Protein AF-A0A958R0V0-F1 (afdb_monomer)

Structure (mmCIF, N/CA/C/O backbone):
data_AF-A0A958R0V0-F1
#
_entry.id   AF-A0A958R0V0-F1
#
loop_
_atom_site.group_PDB
_atom_site.id
_atom_site.type_symbol
_atom_site.label_atom_id
_atom_site.label_alt_id
_atom_site.label_comp_id
_atom_site.label_asym_id
_atom_site.label_entity_id
_atom_site.label_seq_id
_atom_site.pdbx_PDB_ins_code
_atom_site.Cartn_x
_atom_site.Cartn_y
_atom_site.Cartn_z
_atom_site.occupancy
_atom_site.B_iso_or_equiv
_atom_site.auth_seq_id
_atom_site.auth_comp_id
_atom_site.auth_asym_id
_atom_site.auth_atom_id
_atom_site.pdbx_PDB_model_num
ATOM 1 N N . MET A 1 1 ? -9.290 5.653 20.570 1.00 78.38 1 MET A N 1
ATOM 2 C CA . MET A 1 1 ? -9.577 4.803 19.395 1.00 78.38 1 MET A CA 1
ATOM 3 C C . MET A 1 1 ? -8.246 4.438 18.777 1.00 78.38 1 MET A C 1
ATOM 5 O O . MET A 1 1 ? -7.440 5.342 18.603 1.00 78.38 1 MET A O 1
ATOM 9 N N . THR A 1 2 ? -8.003 3.160 18.496 1.00 90.75 2 THR A N 1
ATOM 10 C CA . THR A 1 2 ? -6.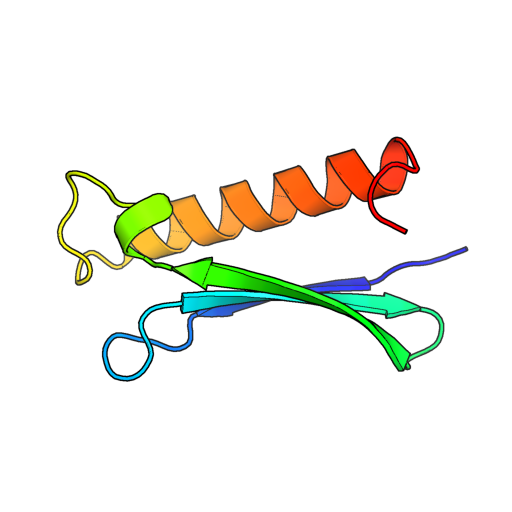725 2.714 17.930 1.00 90.75 2 THR A CA 1
ATOM 11 C C . THR A 1 2 ? -6.993 2.087 16.575 1.00 90.75 2 THR A C 1
ATOM 13 O O . THR A 1 2 ? -7.736 1.111 16.481 1.00 90.75 2 THR A O 1
ATOM 16 N N . TYR A 1 3 ? -6.411 2.675 15.536 1.00 96.31 3 TYR A N 1
ATOM 17 C CA . TYR A 1 3 ? -6.351 2.072 14.213 1.00 96.31 3 TYR A CA 1
ATOM 18 C C . TYR A 1 3 ? -5.001 1.386 14.047 1.00 96.31 3 TYR A C 1
ATOM 20 O O . TYR A 1 3 ? -3.983 1.894 14.517 1.00 96.31 3 TYR A O 1
ATOM 28 N N . HIS A 1 4 ? -4.993 0.255 13.351 1.00 97.31 4 HIS A N 1
ATOM 29 C CA . HIS A 1 4 ? -3.761 -0.365 12.876 1.00 97.31 4 HIS A CA 1
ATOM 30 C C . HIS A 1 4 ? -3.720 -0.262 11.360 1.00 97.31 4 HIS A C 1
ATOM 32 O O . HIS A 1 4 ? -4.721 -0.513 10.693 1.00 97.31 4 HIS A O 1
ATOM 38 N N . VAL A 1 5 ? -2.566 0.106 10.816 1.00 97.88 5 VAL A N 1
ATOM 39 C CA . VAL A 1 5 ? -2.351 0.174 9.373 1.00 97.88 5 VAL A CA 1
ATOM 40 C C . VAL A 1 5 ? -1.246 -0.802 9.016 1.00 97.88 5 VAL A C 1
ATOM 42 O O . VAL A 1 5 ? -0.198 -0.821 9.654 1.00 97.88 5 VAL A O 1
ATOM 45 N N . GLN A 1 6 ? -1.478 -1.604 7.987 1.00 98.31 6 GLN A N 1
ATOM 46 C CA . GLN A 1 6 ? -0.486 -2.501 7.410 1.00 98.31 6 GLN A CA 1
ATOM 47 C C . GLN A 1 6 ? -0.369 -2.188 5.923 1.00 98.31 6 GLN A C 1
ATOM 49 O O . GLN A 1 6 ? -1.392 -1.990 5.275 1.00 98.31 6 GLN A O 1
ATOM 54 N N . THR A 1 7 ? 0.851 -2.155 5.389 1.00 98.31 7 THR A N 1
ATOM 55 C CA . THR A 1 7 ? 1.111 -2.023 3.950 1.00 98.31 7 THR A CA 1
ATOM 56 C C . THR A 1 7 ? 1.920 -3.226 3.487 1.00 98.31 7 THR A C 1
ATOM 58 O O . THR A 1 7 ? 2.953 -3.538 4.073 1.00 98.31 7 THR A O 1
ATOM 61 N N . GLU A 1 8 ? 1.435 -3.902 2.456 1.00 97.62 8 GLU A N 1
ATOM 62 C CA . GLU A 1 8 ? 1.997 -5.116 1.876 1.00 97.62 8 GLU A CA 1
ATOM 63 C C . GLU A 1 8 ? 2.422 -4.862 0.432 1.00 97.62 8 GLU A C 1
ATOM 65 O O . GLU A 1 8 ? 1.771 -4.115 -0.302 1.00 97.62 8 GLU A O 1
ATOM 70 N N . ASP A 1 9 ? 3.493 -5.535 0.033 1.00 96.31 9 ASP A N 1
ATOM 71 C CA . ASP A 1 9 ? 3.867 -5.708 -1.358 1.00 96.31 9 ASP A CA 1
ATOM 72 C C . ASP A 1 9 ? 3.351 -7.069 -1.850 1.00 96.31 9 ASP A C 1
ATOM 74 O O . ASP A 1 9 ? 3.632 -8.101 -1.239 1.00 96.31 9 ASP A O 1
ATOM 78 N N . TRP A 1 10 ? 2.578 -7.078 -2.937 1.00 96.12 10 TRP A N 1
ATOM 79 C CA . TRP A 1 10 ? 2.056 -8.300 -3.557 1.00 96.12 10 TRP A CA 1
ATOM 80 C C . TRP A 1 10 ? 2.915 -8.824 -4.723 1.00 96.12 10 TRP A C 1
ATOM 82 O O . TRP A 1 10 ? 2.598 -9.864 -5.307 1.00 96.12 10 TRP A O 1
ATOM 92 N N . GLY A 1 11 ? 4.030 -8.154 -5.019 1.00 92.75 11 GLY A N 1
ATOM 93 C CA . GLY A 1 11 ? 5.066 -8.603 -5.943 1.00 92.75 11 GLY A CA 1
ATOM 94 C C . GLY A 1 11 ? 4.696 -8.505 -7.425 1.00 92.75 11 GLY A C 1
ATOM 95 O O . GLY A 1 11 ? 3.581 -8.172 -7.810 1.00 92.75 11 GLY A O 1
ATOM 96 N N . LEU A 1 12 ? 5.648 -8.845 -8.298 1.00 89.75 12 LEU A N 1
ATOM 97 C CA . LEU A 1 12 ? 5.534 -8.651 -9.753 1.00 89.75 12 LEU A CA 1
ATOM 98 C C . LEU A 1 12 ? 4.389 -9.420 -10.429 1.00 89.75 12 LEU A C 1
ATOM 100 O O . LEU A 1 12 ? 3.872 -8.968 -11.447 1.00 89.75 12 LEU A O 1
ATOM 104 N N . ALA A 1 13 ? 3.980 -10.565 -9.877 1.00 91.94 13 ALA A N 1
ATOM 105 C CA . ALA A 1 13 ? 2.843 -11.325 -10.401 1.00 91.94 13 ALA A CA 1
ATOM 106 C C . ALA A 1 13 ? 1.501 -10.603 -10.170 1.00 91.94 13 ALA A C 1
ATOM 108 O O . ALA A 1 13 ? 0.526 -10.859 -10.874 1.00 91.94 13 ALA A O 1
ATOM 109 N N . ASN A 1 14 ? 1.449 -9.701 -9.187 1.00 93.50 14 ASN A N 1
ATOM 110 C CA . ASN A 1 14 ? 0.286 -8.895 -8.842 1.00 93.50 14 ASN A CA 1
ATOM 111 C C . ASN A 1 14 ? 0.779 -7.518 -8.357 1.00 93.50 14 ASN A C 1
ATOM 113 O O . ASN A 1 14 ? 0.768 -7.264 -7.152 1.00 93.50 14 ASN A O 1
ATOM 117 N N . PRO A 1 15 ? 1.239 -6.651 -9.284 1.00 93.19 15 PRO A N 1
ATOM 118 C CA . PRO A 1 15 ? 2.135 -5.523 -9.011 1.00 93.19 15 PRO A CA 1
ATOM 119 C C . PRO A 1 15 ? 1.406 -4.358 -8.342 1.00 93.19 15 PRO A C 1
ATOM 121 O O . PRO A 1 15 ? 1.113 -3.324 -8.950 1.00 93.19 15 PRO A O 1
ATOM 124 N N . TYR A 1 16 ? 1.090 -4.552 -7.067 1.00 95.88 16 TYR A N 1
ATOM 125 C CA . TYR A 1 16 ? 0.338 -3.624 -6.251 1.00 95.88 16 TYR A CA 1
ATOM 126 C C . TYR A 1 16 ? 0.915 -3.521 -4.850 1.00 95.88 16 TYR A C 1
ATOM 128 O O . TYR A 1 16 ? 1.308 -4.515 -4.239 1.00 95.88 16 TYR A O 1
ATOM 136 N N . LEU A 1 17 ? 0.854 -2.304 -4.324 1.00 96.94 17 LEU A N 1
ATOM 137 C CA . LEU A 1 17 ? 1.008 -2.036 -2.906 1.00 96.94 17 LEU A CA 1
ATOM 138 C C . LEU A 1 17 ? -0.375 -1.969 -2.273 1.00 96.94 17 LEU A C 1
ATOM 140 O O . LEU A 1 17 ? -1.228 -1.173 -2.682 1.00 96.94 17 LEU A O 1
ATOM 144 N N . VAL A 1 18 ? -0.609 -2.815 -1.277 1.00 98.12 18 VAL A N 1
ATOM 145 C CA . VAL A 1 18 ? -1.913 -2.945 -0.631 1.00 98.12 18 VAL A CA 1
ATOM 146 C C . VAL A 1 18 ? -1.808 -2.508 0.811 1.00 98.12 18 VAL A C 1
ATOM 148 O O . VAL A 1 18 ? -1.071 -3.096 1.592 1.00 98.12 18 VAL A O 1
ATOM 151 N N . SER A 1 19 ? -2.589 -1.503 1.183 1.00 98.50 19 SER A N 1
ATOM 152 C CA . SER A 1 19 ? -2.710 -1.081 2.567 1.00 98.50 19 SER A CA 1
ATOM 153 C C . SER A 1 19 ? -4.067 -1.440 3.140 1.00 98.50 19 SER A C 1
ATOM 155 O O . SER A 1 19 ? -5.103 -1.188 2.523 1.00 98.50 19 SER A O 1
ATOM 157 N N . ARG A 1 20 ? -4.061 -1.995 4.347 1.00 98.38 20 ARG A N 1
ATOM 158 C CA . ARG A 1 20 ? -5.258 -2.353 5.105 1.00 98.38 20 ARG A CA 1
ATOM 159 C C . ARG A 1 20 ? -5.299 -1.547 6.388 1.00 98.38 20 ARG A C 1
ATOM 161 O O . ARG A 1 20 ? -4.315 -1.497 7.125 1.00 98.38 20 ARG A O 1
ATOM 168 N N . VAL A 1 21 ? -6.447 -0.933 6.639 1.00 98.25 21 VAL A N 1
ATOM 169 C CA . VAL A 1 21 ? -6.745 -0.243 7.892 1.00 98.25 21 VAL A CA 1
ATOM 170 C C . VAL A 1 21 ? 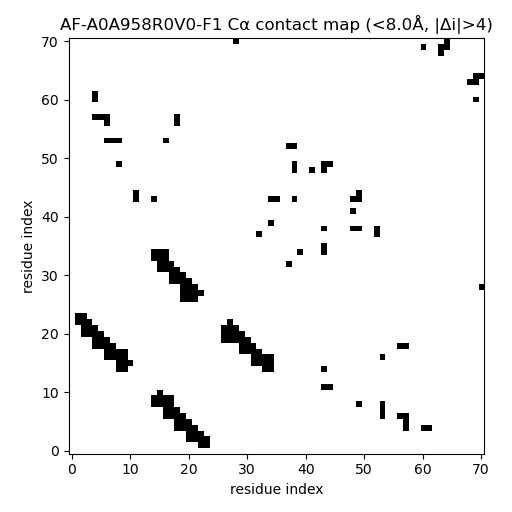-7.652 -1.135 8.716 1.00 98.25 21 VAL A C 1
ATOM 172 O O . VAL A 1 21 ? -8.690 -1.589 8.229 1.00 98.25 21 VAL A O 1
ATOM 175 N N . PHE A 1 22 ? -7.267 -1.356 9.964 1.00 97.94 22 PHE A N 1
ATOM 176 C CA . PHE A 1 22 ? -8.002 -2.156 10.922 1.00 97.94 22 PHE A CA 1
ATOM 177 C C . PHE A 1 22 ? -8.529 -1.292 12.059 1.00 97.94 22 PHE A C 1
ATOM 179 O O . PHE A 1 22 ? -7.823 -0.418 12.567 1.00 97.94 22 PHE A O 1
ATOM 186 N N . TYR A 1 23 ? -9.741 -1.600 12.502 1.00 96.81 23 TYR A N 1
ATOM 187 C CA . TYR A 1 23 ? -10.339 -1.065 13.717 1.00 96.81 23 TYR A CA 1
ATOM 188 C C . TYR A 1 23 ? -10.971 -2.219 14.494 1.00 96.81 23 TYR A C 1
ATOM 190 O O . TYR A 1 23 ? -11.751 -2.987 13.934 1.00 96.81 23 TYR A O 1
ATOM 198 N N . ASN A 1 24 ? -10.592 -2.383 15.765 1.00 95.06 24 ASN A N 1
ATOM 199 C CA . ASN A 1 24 ? -11.022 -3.504 16.615 1.00 95.06 24 ASN A CA 1
ATOM 200 C C . ASN 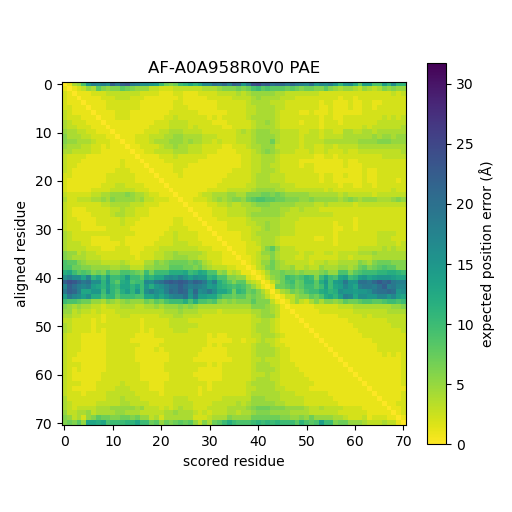A 1 24 ? -10.848 -4.890 15.953 1.00 95.06 24 ASN A C 1
ATOM 202 O O . ASN A 1 24 ? -11.706 -5.760 16.064 1.00 95.06 24 ASN A O 1
ATOM 206 N N . GLY A 1 25 ? -9.740 -5.085 15.230 1.00 92.88 25 GLY A N 1
ATOM 207 C CA . GLY A 1 25 ? -9.413 -6.350 14.561 1.00 92.88 25 GLY A CA 1
ATOM 208 C C . GLY A 1 25 ? -10.121 -6.592 13.221 1.00 92.88 25 GLY A C 1
ATOM 209 O O . GLY A 1 25 ? -9.759 -7.532 12.519 1.00 92.88 25 GLY A O 1
ATOM 210 N N . ALA A 1 26 ? -11.069 -5.743 12.817 1.00 96.12 26 ALA A N 1
ATOM 211 C CA . ALA A 1 26 ? -11.739 -5.836 11.522 1.00 96.12 26 ALA A CA 1
ATOM 212 C C . ALA A 1 26 ? -11.099 -4.897 10.493 1.00 96.12 26 ALA A C 1
ATOM 214 O O . ALA A 1 26 ? -10.735 -3.769 10.825 1.00 96.12 26 ALA A O 1
ATOM 215 N N . VAL A 1 27 ? -11.000 -5.334 9.232 1.00 97.19 27 VAL A N 1
ATOM 216 C CA . VAL A 1 27 ? -10.593 -4.458 8.122 1.00 97.19 27 VAL A CA 1
ATOM 217 C C . VAL A 1 27 ? -11.727 -3.478 7.832 1.00 97.19 27 VAL A C 1
ATOM 219 O O . VAL A 1 27 ? -12.815 -3.892 7.445 1.00 97.19 27 VAL A O 1
ATOM 222 N N . VAL A 1 28 ? -11.459 -2.183 7.982 1.00 97.31 28 VAL A N 1
ATOM 223 C CA . VAL A 1 28 ? -12.425 -1.106 7.696 1.00 97.31 28 VAL A CA 1
ATOM 224 C C . VAL A 1 28 ? -12.162 -0.413 6.363 1.00 97.31 28 VAL 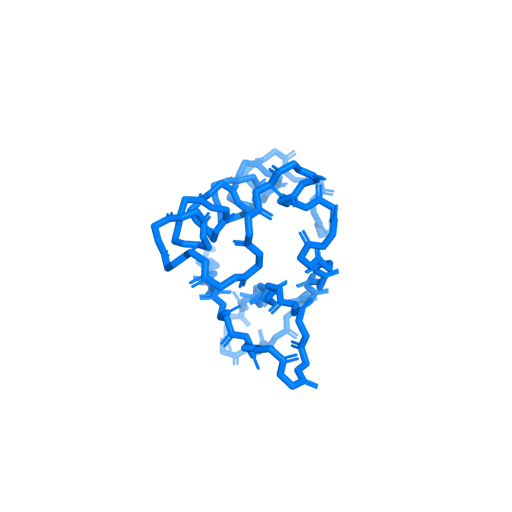A C 1
ATOM 226 O O . VAL A 1 28 ? -13.076 0.143 5.761 1.00 97.31 28 VAL A O 1
ATOM 229 N N . LYS A 1 29 ? -10.925 -0.472 5.858 1.00 97.75 29 LYS A N 1
ATOM 230 C CA . LYS A 1 29 ? -10.559 0.062 4.543 1.00 97.75 29 LYS A CA 1
ATOM 231 C C . LYS A 1 29 ? -9.434 -0.758 3.929 1.00 97.75 29 LYS A C 1
ATOM 233 O O . LYS A 1 29 ? -8.515 -1.179 4.628 1.00 97.75 29 LYS A O 1
ATOM 238 N N . SER A 1 30 ? -9.497 -0.951 2.616 1.00 97.62 30 SER A N 1
ATOM 239 C CA . SER A 1 30 ? -8.393 -1.474 1.809 1.00 97.62 30 SER A CA 1
ATOM 240 C C . SER A 1 30 ? -8.097 -0.494 0.680 1.00 97.62 30 SER A C 1
ATOM 242 O O . SER A 1 30 ? -9.013 -0.063 -0.018 1.00 97.62 30 SER A O 1
ATOM 244 N N . ILE A 1 31 ? -6.829 -0.133 0.524 1.00 97.88 31 ILE A N 1
ATOM 245 C CA . ILE A 1 31 ? -6.329 0.734 -0.539 1.00 97.88 31 ILE A CA 1
ATOM 246 C C . ILE A 1 31 ? -5.327 -0.080 -1.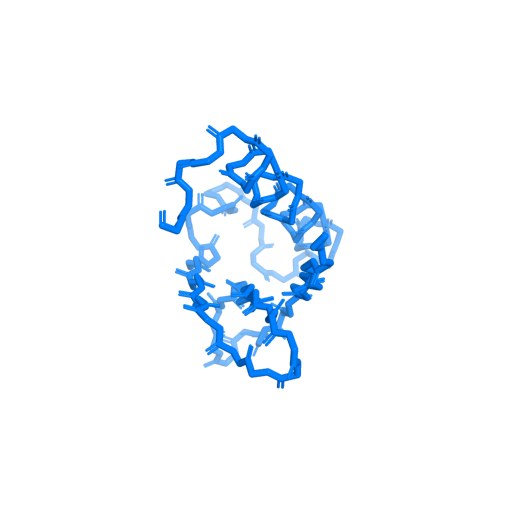343 1.00 97.88 31 ILE A C 1
ATOM 248 O O . ILE A 1 31 ? -4.439 -0.710 -0.772 1.00 97.88 31 ILE A O 1
ATOM 252 N N . LYS A 1 32 ? -5.486 -0.085 -2.662 1.00 97.25 32 LYS A N 1
ATOM 253 C CA . LYS A 1 32 ? -4.645 -0.829 -3.592 1.00 97.25 32 LYS A CA 1
ATOM 254 C C . LYS A 1 32 ? -4.115 0.153 -4.629 1.00 97.25 32 LYS A C 1
ATOM 256 O O . LYS A 1 32 ? -4.916 0.766 -5.326 1.00 97.25 32 LYS A O 1
ATOM 261 N N . THR A 1 33 ? -2.796 0.279 -4.717 1.00 96.69 33 THR A N 1
ATOM 262 C CA . THR A 1 33 ? -2.120 1.202 -5.640 1.00 96.69 33 THR A CA 1
ATOM 263 C C . THR A 1 33 ? -1.236 0.395 -6.574 1.00 96.69 33 THR A C 1
ATOM 265 O O . THR A 1 33 ? -0.452 -0.435 -6.105 1.00 96.69 33 THR A O 1
ATOM 268 N N . ALA A 1 34 ? -1.380 0.574 -7.888 1.00 95.06 34 ALA A N 1
ATOM 269 C CA . ALA A 1 34 ? -0.552 -0.153 -8.845 1.00 95.06 34 ALA A CA 1
ATOM 270 C C . ALA A 1 34 ? 0.896 0.341 -8.787 1.00 95.06 34 ALA A C 1
ATOM 272 O O . ALA A 1 34 ? 1.147 1.532 -8.609 1.00 95.06 34 ALA A O 1
ATOM 273 N N . TYR A 1 35 ? 1.860 -0.551 -9.015 1.00 92.25 35 TYR A N 1
ATOM 274 C CA . TYR A 1 35 ? 3.271 -0.172 -9.110 1.00 92.25 35 TYR A CA 1
ATOM 275 C C . TYR A 1 35 ? 3.511 0.948 -10.124 1.00 92.25 35 TYR A C 1
ATOM 277 O O . TYR A 1 35 ? 4.293 1.848 -9.854 1.00 92.25 35 TYR A O 1
ATOM 285 N N . LEU A 1 36 ? 2.816 0.924 -11.265 1.00 90.44 36 LEU A N 1
ATOM 286 C CA . LEU A 1 36 ? 2.951 1.937 -12.318 1.00 90.44 36 LEU A CA 1
ATOM 287 C C . LEU A 1 36 ? 2.601 3.356 -11.838 1.00 90.44 36 LEU A C 1
ATOM 289 O O . LEU A 1 36 ? 3.113 4.325 -12.389 1.00 90.44 36 LEU A O 1
ATOM 293 N N . GLU A 1 37 ? 1.756 3.489 -10.813 1.00 90.31 37 GLU A N 1
ATOM 294 C CA . GLU A 1 37 ? 1.373 4.787 -10.247 1.00 90.31 37 GLU A CA 1
ATOM 295 C C . GLU A 1 37 ? 2.431 5.328 -9.278 1.00 90.31 37 GLU A C 1
ATOM 297 O O . GLU A 1 37 ? 2.637 6.537 -9.193 1.00 90.31 37 GLU A O 1
ATOM 302 N N . VAL A 1 38 ? 3.102 4.440 -8.540 1.00 86.38 38 VAL A N 1
ATOM 303 C CA . VAL A 1 38 ? 4.075 4.815 -7.499 1.00 86.38 38 VAL A CA 1
ATOM 304 C C . VAL A 1 38 ? 5.525 4.764 -7.976 1.00 86.38 38 VAL A C 1
ATOM 306 O O . VA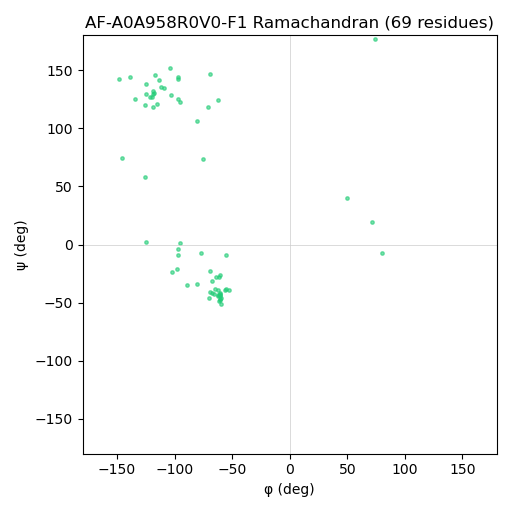L A 1 38 ? 6.378 5.431 -7.398 1.00 86.38 38 VAL A O 1
ATOM 309 N N . LEU A 1 39 ? 5.802 4.018 -9.045 1.00 84.19 39 LEU A N 1
ATOM 310 C CA . LEU A 1 39 ? 7.112 3.836 -9.670 1.00 84.19 39 LEU A CA 1
ATOM 311 C C . LEU A 1 39 ? 7.057 4.174 -11.174 1.00 84.19 39 LEU A C 1
ATOM 313 O O . LEU A 1 39 ? 7.393 3.327 -12.001 1.00 84.19 39 LEU A O 1
ATOM 317 N N . PRO A 1 40 ? 6.656 5.398 -11.570 1.00 71.81 40 PRO A N 1
ATOM 318 C CA . PRO A 1 40 ? 6.412 5.726 -12.978 1.00 71.81 40 PRO A CA 1
ATOM 319 C C . PRO A 1 40 ? 7.667 5.642 -13.863 1.00 71.81 40 PRO A C 1
ATOM 321 O O . PRO A 1 40 ? 7.558 5.369 -15.053 1.00 71.81 40 PRO A O 1
ATOM 324 N N . ASN A 1 41 ? 8.857 5.852 -13.286 1.00 70.12 41 ASN A N 1
ATOM 325 C CA . ASN A 1 41 ? 10.135 5.899 -14.013 1.00 70.12 41 ASN A CA 1
ATOM 326 C C . ASN A 1 41 ? 11.187 4.909 -13.475 1.00 70.12 41 ASN A C 1
ATOM 328 O O . ASN A 1 41 ? 12.331 4.921 -13.927 1.00 70.12 41 ASN A O 1
ATOM 332 N N . GLY A 1 42 ? 10.835 4.101 -12.470 1.00 64.50 42 GLY A N 1
ATOM 333 C CA . GLY A 1 42 ? 11.746 3.162 -11.816 1.00 64.50 42 GLY A CA 1
ATOM 334 C C . GLY A 1 42 ? 11.475 1.726 -12.266 1.00 64.50 42 GLY A C 1
ATOM 335 O O . GLY A 1 42 ? 10.335 1.400 -12.598 1.00 64.50 42 GLY A O 1
ATOM 336 N N . PRO A 1 43 ? 12.477 0.833 -12.270 1.00 66.19 43 PRO A N 1
ATOM 337 C CA . PRO A 1 43 ? 12.206 -0.570 -12.512 1.00 66.19 43 PRO A CA 1
ATOM 338 C C . PRO A 1 43 ? 11.303 -1.099 -11.395 1.00 66.19 43 PRO A C 1
ATOM 340 O O . PRO A 1 43 ? 11.668 -1.057 -10.222 1.00 66.19 43 PRO A O 1
ATOM 343 N N . ALA A 1 44 ? 10.155 -1.666 -11.768 1.00 64.94 44 ALA A N 1
ATOM 344 C CA . ALA A 1 44 ? 9.251 -2.397 -10.876 1.00 64.94 44 ALA A CA 1
ATOM 345 C C . ALA A 1 44 ? 9.936 -3.553 -10.114 1.00 64.94 44 ALA A C 1
ATOM 347 O O . ALA A 1 44 ? 9.334 -4.146 -9.232 1.00 64.94 44 ALA A O 1
ATOM 348 N N . SER A 1 45 ? 11.178 -3.896 -10.463 1.00 68.25 45 SER A N 1
ATOM 349 C CA . SER A 1 45 ? 12.020 -4.900 -9.815 1.00 68.25 45 SER A CA 1
ATOM 350 C C . SER A 1 45 ? 13.023 -4.324 -8.806 1.00 68.25 45 SER A C 1
ATOM 352 O O . SER A 1 45 ? 13.752 -5.095 -8.184 1.00 68.25 45 SER A O 1
ATOM 354 N N . ASP A 1 46 ? 13.123 -2.998 -8.654 1.00 84.19 46 ASP A N 1
ATOM 355 C CA . ASP A 1 46 ? 13.998 -2.397 -7.645 1.00 84.19 46 ASP A CA 1
ATOM 356 C C . ASP A 1 46 ? 13.334 -2.417 -6.263 1.00 84.19 46 ASP A C 1
ATOM 358 O O . ASP A 1 46 ? 12.444 -1.626 -5.945 1.00 84.19 46 ASP A O 1
ATOM 362 N N . ILE A 1 47 ? 13.835 -3.313 -5.414 1.00 85.75 47 ILE A N 1
ATOM 363 C CA . ILE A 1 47 ? 13.373 -3.520 -4.040 1.00 85.75 47 ILE A CA 1
ATOM 364 C C . ILE A 1 47 ? 13.420 -2.220 -3.225 1.00 85.75 47 ILE A C 1
ATOM 366 O O . ILE A 1 47 ? 12.512 -1.972 -2.432 1.00 85.75 47 ILE A O 1
ATOM 370 N N . LYS A 1 48 ? 14.437 -1.365 -3.411 1.00 89.50 48 LYS A N 1
ATOM 371 C CA . LYS A 1 48 ? 14.543 -0.108 -2.646 1.00 89.50 48 LYS A CA 1
ATOM 372 C C . LYS A 1 48 ? 13.431 0.863 -3.018 1.00 89.50 48 LYS A C 1
ATOM 374 O O . LYS A 1 48 ? 12.830 1.481 -2.140 1.00 89.50 48 LYS A O 1
ATOM 379 N N . SER A 1 49 ? 13.139 0.962 -4.309 1.00 89.88 49 SER A N 1
ATOM 380 C CA . SER A 1 49 ? 12.045 1.777 -4.824 1.00 89.88 49 SER A CA 1
ATOM 381 C C . SER A 1 49 ? 10.684 1.290 -4.307 1.00 89.88 49 SER A C 1
ATOM 383 O O . SER A 1 49 ? 9.892 2.098 -3.823 1.00 89.88 49 SER A O 1
ATOM 385 N N . ILE A 1 50 ? 10.441 -0.027 -4.301 1.00 91.75 50 ILE A N 1
ATOM 386 C CA . ILE A 1 50 ? 9.221 -0.627 -3.728 1.00 91.75 50 ILE A CA 1
ATOM 387 C C . ILE A 1 50 ? 9.101 -0.302 -2.233 1.00 91.75 50 ILE A C 1
ATOM 389 O O . ILE A 1 50 ? 8.053 0.160 -1.786 1.00 91.75 50 ILE A O 1
ATOM 393 N N . GLN A 1 51 ? 10.173 -0.482 -1.457 1.00 93.31 51 GLN A N 1
ATOM 394 C CA . GLN A 1 51 ? 10.177 -0.183 -0.020 1.00 93.31 51 GLN A CA 1
ATOM 395 C C . GLN A 1 51 ? 9.874 1.293 0.268 1.00 93.31 51 GLN A C 1
ATOM 397 O O . GLN A 1 51 ? 9.096 1.599 1.173 1.00 93.31 51 GLN A O 1
ATOM 402 N N . MET A 1 52 ? 10.447 2.210 -0.514 1.00 93.69 52 MET A N 1
ATOM 403 C CA . MET A 1 52 ? 10.174 3.640 -0.382 1.00 93.69 52 MET A CA 1
ATOM 404 C C . MET A 1 52 ? 8.716 3.969 -0.733 1.00 93.69 52 MET A C 1
ATOM 406 O O . MET A 1 52 ? 8.057 4.700 0.005 1.00 93.69 52 MET A O 1
ATOM 410 N N . ALA A 1 53 ? 8.179 3.378 -1.803 1.00 94.44 53 ALA A N 1
ATOM 411 C CA . ALA A 1 53 ? 6.777 3.532 -2.182 1.00 94.44 53 ALA A CA 1
ATOM 412 C C . ALA A 1 53 ? 5.817 2.978 -1.110 1.00 94.44 53 ALA A C 1
ATOM 414 O O . ALA A 1 53 ? 4.811 3.616 -0.794 1.00 94.44 53 ALA A O 1
ATOM 415 N N . MET A 1 54 ? 6.148 1.841 -0.484 1.00 96.56 54 MET A N 1
ATOM 416 C CA . MET A 1 54 ? 5.390 1.287 0.644 1.00 96.56 54 MET A CA 1
ATOM 417 C C . MET A 1 54 ? 5.357 2.245 1.837 1.00 96.56 54 MET A C 1
ATOM 419 O O . 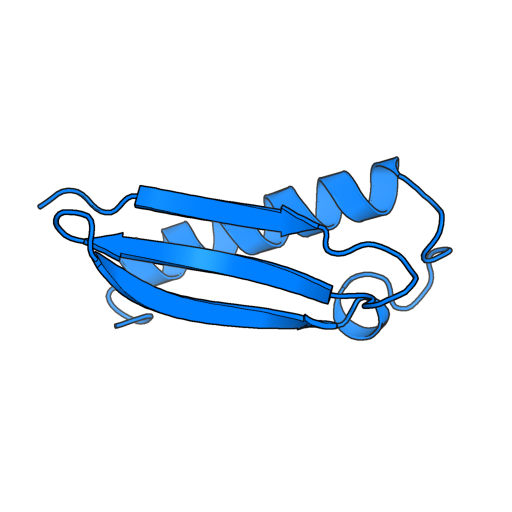MET A 1 54 ? 4.285 2.475 2.400 1.00 96.56 54 MET A O 1
ATOM 423 N N . GLN A 1 55 ? 6.507 2.813 2.217 1.00 97.19 55 GLN A N 1
ATOM 424 C CA . GLN A 1 55 ? 6.596 3.790 3.308 1.00 97.19 55 GLN A CA 1
ATOM 425 C C . GLN A 1 55 ? 5.786 5.050 2.997 1.00 97.19 55 GLN A C 1
ATOM 427 O O . GLN A 1 55 ? 5.026 5.515 3.844 1.00 97.19 55 GLN A O 1
ATOM 432 N N . PHE A 1 56 ? 5.885 5.561 1.768 1.00 96.50 56 PHE A N 1
ATOM 433 C CA . PHE A 1 56 ? 5.126 6.727 1.328 1.00 96.50 56 PHE A CA 1
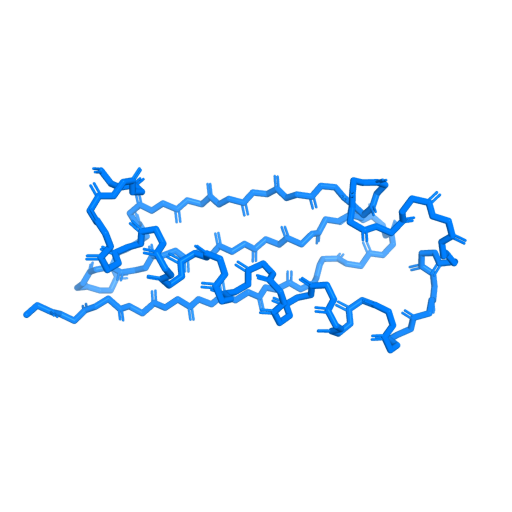ATOM 434 C C . PHE A 1 56 ? 3.613 6.484 1.384 1.00 96.50 56 PHE A C 1
ATOM 436 O O . PHE A 1 56 ? 2.873 7.280 1.965 1.00 96.50 56 PHE A O 1
ATOM 443 N N . GLN A 1 57 ? 3.141 5.360 0.836 1.00 97.69 57 GLN A N 1
ATOM 444 C CA . GLN A 1 57 ? 1.727 4.992 0.894 1.00 97.69 57 GLN A CA 1
ATOM 445 C C . GLN A 1 57 ? 1.246 4.825 2.339 1.00 97.69 57 GLN A C 1
ATOM 447 O O . GLN A 1 57 ? 0.158 5.291 2.680 1.00 97.69 57 GLN A O 1
ATOM 452 N N . HIS A 1 58 ? 2.052 4.188 3.191 1.00 98.31 58 HIS A N 1
ATOM 453 C CA . HIS A 1 58 ? 1.732 4.017 4.603 1.00 98.31 58 HIS A CA 1
ATOM 454 C C . HIS A 1 58 ? 1.563 5.366 5.311 1.00 98.31 58 HIS A C 1
ATOM 456 O O . HIS A 1 58 ? 0.526 5.599 5.930 1.00 98.31 58 HIS A O 1
ATOM 462 N N . GLN A 1 59 ? 2.534 6.273 5.168 1.00 98.38 59 GLN A N 1
ATOM 463 C CA . GLN A 1 59 ? 2.478 7.593 5.793 1.00 98.38 59 GLN A CA 1
ATOM 464 C C . GLN A 1 59 ? 1.266 8.393 5.307 1.00 98.38 59 GLN A C 1
ATOM 466 O O . GLN A 1 59 ? 0.513 8.917 6.121 1.00 98.38 59 GLN A O 1
ATOM 471 N N . LYS A 1 60 ? 0.998 8.391 3.995 1.00 98.00 60 LYS A N 1
ATOM 472 C CA . LYS A 1 60 ? -0.179 9.055 3.417 1.00 98.00 60 LYS A CA 1
ATOM 473 C C . LYS A 1 60 ? -1.491 8.559 4.036 1.00 98.00 60 LYS A C 1
ATOM 475 O O . LYS A 1 60 ? -2.409 9.343 4.256 1.00 98.00 60 LYS A O 1
ATOM 480 N N . ILE A 1 61 ? -1.602 7.259 4.305 1.00 97.94 61 ILE A N 1
ATOM 481 C CA . ILE A 1 61 ? -2.791 6.676 4.938 1.00 97.94 61 ILE A CA 1
ATOM 482 C C . ILE A 1 61 ? -2.922 7.119 6.392 1.00 97.94 61 ILE A C 1
ATOM 484 O O . ILE A 1 61 ? -4.032 7.429 6.820 1.00 97.94 61 ILE A O 1
ATOM 488 N N . LEU A 1 62 ? -1.815 7.177 7.138 1.00 97.69 62 LEU A N 1
ATOM 489 C CA . LEU A 1 62 ? -1.820 7.720 8.496 1.00 97.69 62 LEU A CA 1
ATOM 490 C C . LEU A 1 62 ? -2.280 9.180 8.500 1.00 97.69 62 LEU A C 1
ATOM 492 O O . LEU A 1 62 ? -3.167 9.526 9.277 1.00 97.69 62 LEU A O 1
ATOM 496 N N . ASP A 1 63 ? -1.757 10.005 7.593 1.00 98.00 63 ASP A N 1
ATOM 497 C CA . ASP A 1 63 ? -2.125 11.419 7.493 1.00 98.00 63 ASP A CA 1
ATOM 498 C C . ASP A 1 63 ? -3.624 11.591 7.191 1.00 98.00 63 ASP A C 1
ATOM 500 O O . ASP A 1 63 ? -4.300 12.394 7.835 1.00 98.00 63 ASP A O 1
ATOM 504 N N . LEU A 1 64 ? -4.173 10.788 6.268 1.00 97.62 64 LEU A N 1
ATOM 505 C CA . LEU A 1 64 ? -5.605 10.790 5.938 1.00 97.62 64 LEU A CA 1
ATOM 506 C C . LEU A 1 64 ? -6.489 10.270 7.083 1.00 97.62 64 LEU A C 1
ATOM 508 O O . LEU A 1 64 ? -7.631 10.707 7.221 1.00 97.62 64 LEU A O 1
ATOM 512 N N . LEU A 1 65 ? -5.997 9.337 7.903 1.00 96.12 65 LEU A N 1
ATOM 513 C CA . LEU A 1 65 ? -6.713 8.880 9.099 1.00 96.12 65 LEU A CA 1
ATOM 514 C C . LEU A 1 65 ? -6.739 9.959 10.177 1.00 96.12 65 LEU A C 1
ATOM 516 O O . LEU A 1 65 ? -7.793 10.219 10.752 1.00 96.12 65 LEU A O 1
ATOM 520 N N . VAL A 1 66 ? -5.596 10.595 10.436 1.00 95.44 66 VAL A N 1
ATOM 521 C CA . VAL A 1 66 ? -5.472 11.658 11.441 1.00 95.44 66 VAL A CA 1
ATOM 522 C C .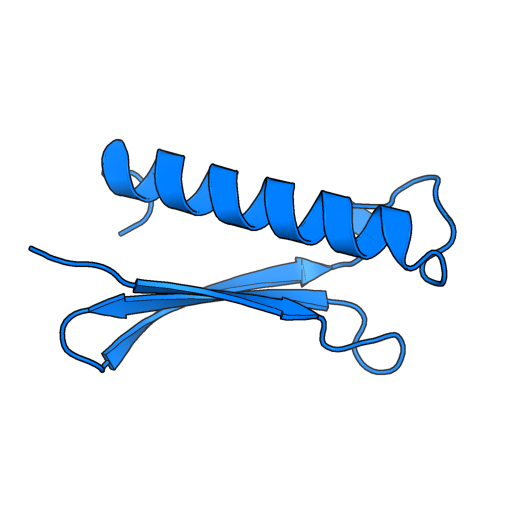 VAL A 1 66 ? -6.308 12.876 11.053 1.00 95.44 66 VAL A C 1
ATOM 524 O O . VAL A 1 66 ? -6.942 13.477 11.918 1.00 95.44 66 VAL A O 1
ATOM 527 N N . SER A 1 67 ? -6.367 13.216 9.762 1.00 96.75 67 SER A N 1
ATOM 528 C CA . SER A 1 67 ? -7.205 14.310 9.261 1.00 96.75 67 SER A CA 1
ATOM 529 C C . SER A 1 67 ? -8.695 13.958 9.149 1.00 96.75 67 SER A C 1
ATOM 531 O O . SER A 1 67 ? -9.501 14.843 8.864 1.00 96.75 67 SER A O 1
ATOM 533 N N . GLY A 1 68 ? -9.074 12.691 9.361 1.00 95.12 68 GLY A N 1
ATOM 534 C CA . GLY A 1 68 ? -10.456 12.217 9.242 1.00 95.12 68 GLY A CA 1
ATOM 535 C C . GLY A 1 68 ? -10.977 12.140 7.803 1.00 95.12 68 GLY A C 1
ATOM 536 O O . GLY A 1 68 ? -12.183 12.137 7.596 1.00 95.12 68 GLY A O 1
ATOM 537 N N . GLN A 1 69 ? -10.092 12.102 6.805 1.00 96.06 69 GLN A N 1
ATOM 538 C CA . GLN A 1 69 ? -10.450 12.107 5.380 1.00 96.06 69 GLN A CA 1
ATOM 539 C C . GLN A 1 69 ? -10.494 10.708 4.747 1.00 96.06 69 GLN A C 1
ATOM 541 O O . GLN A 1 69 ? -10.886 10.572 3.587 1.00 96.06 69 GLN A O 1
ATOM 546 N N . LEU A 1 70 ? -10.048 9.667 5.460 1.00 92.19 70 LEU A N 1
ATOM 547 C CA . LEU A 1 70 ? -9.965 8.312 4.901 1.00 92.19 70 LEU A CA 1
ATOM 548 C C . LEU A 1 70 ? -11.235 7.463 5.080 1.00 92.19 70 LEU A C 1
ATOM 550 O O . LEU A 1 70 ? -11.521 6.608 4.227 1.00 92.19 70 LEU A O 1
ATOM 554 N N . LEU A 1 71 ? -11.924 7.644 6.211 1.00 87.44 71 LEU A N 1
ATOM 555 C CA . LEU A 1 71 ? -13.062 6.835 6.658 1.00 87.44 71 LEU A CA 1
ATOM 556 C C . LEU A 1 71 ? -14.369 7.612 6.540 1.00 87.44 71 LEU A C 1
ATOM 558 O O . LEU A 1 71 ? -14.366 8.805 6.907 1.00 87.44 71 LEU A O 1
#

Radius of gyration: 12.68 Å; Cα contacts (8 Å, |Δi|>4): 97; chains: 1; bounding box: 28×26×33 Å

pLDDT: mean 92.32, std 8.55, range [64.5, 98.5]

Nearest PDB structures (foldseek):
  6v5b-assembly1_C  TM=5.587E-01  e=1.951E+00  Homo sapiens
  8acc-assembly1_A  TM=4.158E-01  e=3.907E+00  Sweet potato mild mottle virus
  2na4-assembly1_A  TM=3.593E-01  e=3.036E+00  Escherichia coli K-12
  9asn-assembly1_B  TM=3.725E-01  e=3.668E+00  Homo sapiens
  2x5g-assembly1_A-2  TM=3.059E-01  e=7.346E+00  Sulfolobus islandicus rudivirus 1 variant XX

Foldseek 3Di:
DDKDKDWDQPADVQQWIWIFIDDPRDTPDIDIDGCCRQPVPHPSPPPVSVVVSRVVVRVVVVVCVVVVNGD

Sequence (71 aa):
MTYHVQTEDWGLANPYLVSRVFYNGAVVKSIKTAYLEVLPNGPASDIKSIQMAMQFQHQKILDLLVSGQLL

Mean predicted aligned error: 3.51 Å

Secondary structure (DSSP, 8-state):
--EEEEEEE--TTS-EEEEEEEETTEEEEEEEEEHHHH-SSS-TT-HHHHHHHHHHHHHHHHHHHHTT---

Solvent-accessible surface area (backbone atoms only — not comparable to full-atom values): 4270 Å² total; per-residue (Å²): 139,72,73,47,77,49,67,44,79,57,46,83,94,46,49,30,43,38,34,40,34,28,48,90,88,40,80,79,44,78,47,79,44,50,43,67,77,71,38,74,88,51,66,93,80,41,65,67,59,51,53,52,42,46,53,51,55,45,51,53,51,52,53,29,52,76,70,59,73,68,116